Protein AF-A0AAX4FTP7-F1 (afdb_monomer)

Radius of gyration: 18.91 Å; Cα contacts (8 Å, |Δi|>4): 204; chains: 1; bounding box: 57×48×42 Å

Secondary structure (DSSP, 8-state):
-PPP---------SS---HHHHHHHHHHHHHHHTT-HHHHHHHHHTS-HHHHHHHHTSSSSBHHHHHHHHH-SPPPHHHHHHHHHSBGGGGGT-EEEEEETTEEEEEEEETTEEEEEEE-SSSEEEEEESTTHHHHHHHHHHHH-

Structure (mmCIF, N/CA/C/O backbone):
data_AF-A0AAX4FTP7-F1
#
_entry.id   AF-A0AAX4FTP7-F1
#
loop_
_atom_site.group_PDB
_atom_site.id
_atom_site.type_symbol
_atom_site.label_atom_id
_atom_site.label_alt_id
_atom_site.label_comp_id
_atom_site.label_asym_id
_atom_site.label_entity_id
_atom_site.label_seq_id
_atom_site.pdbx_PDB_ins_code
_atom_site.Cartn_x
_atom_site.Cartn_y
_atom_site.Cartn_z
_atom_site.occupancy
_atom_site.B_iso_or_equiv
_atom_site.auth_seq_id
_atom_site.auth_comp_id
_atom_site.auth_asym_id
_atom_site.auth_atom_id
_atom_site.pdbx_PDB_model_num
ATOM 1 N N . MET A 1 1 ? 39.450 -38.230 -21.507 1.00 44.75 1 MET A N 1
ATOM 2 C CA . MET A 1 1 ? 38.719 -37.388 -22.475 1.00 44.75 1 MET A CA 1
ATOM 3 C C . MET A 1 1 ? 37.279 -37.345 -21.989 1.00 44.75 1 MET A C 1
ATOM 5 O O . MET A 1 1 ? 36.549 -38.304 -22.185 1.00 44.75 1 MET A O 1
ATOM 9 N N . HIS A 1 2 ? 36.951 -36.339 -21.179 1.00 44.19 2 HIS A N 1
ATOM 10 C CA . HIS A 1 2 ? 35.615 -36.172 -20.603 1.00 44.19 2 HIS A CA 1
ATOM 11 C C . HIS A 1 2 ? 34.688 -35.577 -21.671 1.00 44.19 2 HIS A C 1
ATOM 13 O O . HIS A 1 2 ? 35.101 -34.612 -22.316 1.00 44.19 2 HIS A O 1
ATOM 19 N N . PRO A 1 3 ? 33.471 -36.104 -21.884 1.00 52.69 3 PRO A N 1
ATOM 20 C CA . PRO A 1 3 ? 32.457 -35.349 -22.603 1.00 52.69 3 PRO A CA 1
ATOM 21 C C . PRO A 1 3 ? 31.995 -34.163 -21.733 1.00 52.69 3 PRO A C 1
ATOM 23 O O . PRO A 1 3 ? 31.969 -34.287 -20.504 1.00 52.69 3 PRO A O 1
ATOM 26 N N . PRO A 1 4 ? 31.651 -33.014 -22.339 1.00 47.69 4 PRO A N 1
ATOM 27 C CA . PRO A 1 4 ? 31.108 -31.882 -21.609 1.00 47.69 4 PRO A CA 1
ATOM 28 C C . PRO A 1 4 ? 29.696 -32.213 -21.118 1.00 47.69 4 PRO A C 1
ATOM 30 O O . PRO A 1 4 ? 28.896 -32.835 -21.820 1.00 47.69 4 PRO A O 1
ATOM 33 N N . VAL A 1 5 ? 29.420 -31.802 -19.884 1.00 50.12 5 VAL A N 1
ATOM 34 C CA . VAL A 1 5 ? 28.110 -31.864 -19.237 1.00 50.12 5 VAL A CA 1
ATOM 35 C C . VAL A 1 5 ? 27.141 -31.012 -20.054 1.00 50.12 5 VAL A C 1
ATOM 37 O O . VAL A 1 5 ? 27.216 -29.788 -20.038 1.00 50.12 5 VAL A O 1
ATOM 40 N N . ALA A 1 6 ? 26.239 -31.662 -20.788 1.00 48.38 6 ALA A N 1
ATOM 41 C CA . ALA A 1 6 ? 25.050 -31.011 -21.310 1.00 48.38 6 ALA A CA 1
ATOM 42 C C . ALA A 1 6 ? 24.129 -30.718 -20.119 1.00 48.38 6 ALA A C 1
ATOM 44 O O . ALA A 1 6 ? 23.447 -31.614 -19.615 1.00 48.38 6 ALA A O 1
ATOM 45 N N . ALA A 1 7 ? 24.159 -29.476 -19.640 1.00 47.41 7 ALA A N 1
ATOM 46 C CA . ALA A 1 7 ? 23.151 -28.966 -18.730 1.00 47.41 7 ALA A CA 1
ATOM 47 C C . ALA A 1 7 ? 21.798 -28.988 -19.458 1.00 47.41 7 ALA A C 1
ATOM 49 O O . ALA A 1 7 ? 21.604 -28.334 -20.480 1.00 47.41 7 ALA A O 1
ATOM 50 N N . ARG A 1 8 ? 20.887 -29.818 -18.953 1.00 49.53 8 ARG A N 1
ATOM 51 C CA . ARG A 1 8 ? 19.451 -29.729 -19.221 1.00 49.53 8 ARG A CA 1
ATOM 52 C C . ARG A 1 8 ? 18.827 -28.719 -18.250 1.00 49.53 8 ARG A C 1
ATOM 54 O O . ARG A 1 8 ? 19.286 -28.653 -17.108 1.00 49.53 8 ARG A O 1
ATOM 61 N N . SER A 1 9 ? 17.668 -28.182 -18.656 1.00 45.00 9 SER A N 1
ATOM 62 C CA . SER A 1 9 ? 16.614 -27.489 -17.863 1.00 45.00 9 SER A CA 1
ATOM 63 C C . SER A 1 9 ? 16.851 -25.976 -17.724 1.00 45.00 9 SER A C 1
ATOM 65 O O . SER A 1 9 ? 17.956 -25.598 -17.363 1.00 45.00 9 SER A O 1
ATOM 67 N N . TYR A 1 10 ? 15.924 -25.056 -18.019 1.00 47.09 10 TYR A N 1
ATOM 68 C CA . TYR A 1 10 ? 14.446 -25.008 -17.930 1.00 47.09 10 TYR A CA 1
ATOM 69 C C . TYR A 1 10 ? 13.881 -24.234 -19.154 1.00 47.09 10 TYR A C 1
ATOM 71 O O . TYR A 1 10 ? 14.551 -23.334 -19.639 1.00 47.09 10 TYR A O 1
ATOM 79 N N . SER A 1 11 ? 12.859 -24.692 -19.889 1.00 47.78 11 SER A N 1
ATOM 80 C CA . SER A 1 11 ? 11.397 -24.669 -19.640 1.00 47.78 11 SER A CA 1
ATOM 81 C C . SER A 1 11 ? 10.735 -23.278 -19.742 1.00 47.78 11 SER A C 1
ATOM 83 O O . SER A 1 11 ? 10.873 -22.473 -18.837 1.00 47.78 11 SER A O 1
ATOM 85 N N . GLU A 1 12 ? 9.944 -23.109 -20.816 1.00 44.25 12 GLU A N 1
ATOM 86 C CA . GLU A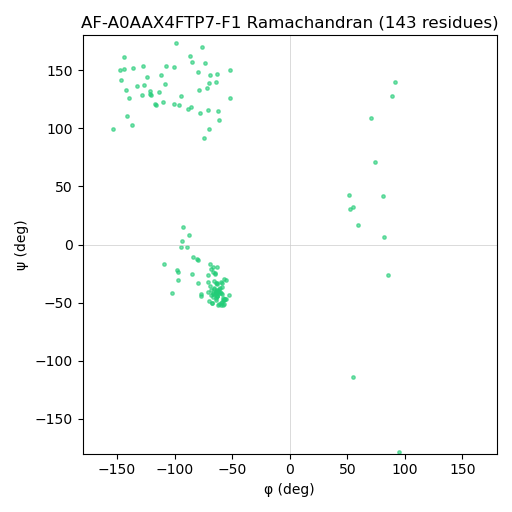 1 12 ? 8.670 -22.356 -20.895 1.00 44.25 12 GLU A CA 1
ATOM 87 C C . GLU A 1 12 ? 8.696 -20.808 -20.898 1.00 44.25 12 GLU A C 1
ATOM 89 O O . GLU A 1 12 ? 8.175 -20.164 -19.997 1.00 44.25 12 GLU A O 1
ATOM 94 N N . GLU A 1 13 ? 9.162 -20.197 -21.996 1.00 44.53 13 GLU A N 1
ATOM 95 C CA . GLU A 1 13 ? 8.841 -18.796 -22.333 1.00 44.53 13 GLU A CA 1
ATOM 96 C C . GLU A 1 13 ? 7.395 -18.673 -22.860 1.00 44.53 13 GLU A C 1
ATOM 98 O O . GLU A 1 13 ? 7.102 -18.816 -24.052 1.00 44.53 13 GLU A O 1
ATOM 103 N N . SER A 1 14 ? 6.459 -18.422 -21.951 1.00 45.50 14 SER A N 1
ATOM 104 C CA . SER A 1 14 ? 5.201 -17.727 -22.238 1.00 45.50 14 SER A CA 1
ATOM 105 C C . SER A 1 14 ? 4.701 -17.056 -20.960 1.00 45.50 14 SER A C 1
ATOM 107 O O . SER A 1 14 ? 4.084 -17.710 -20.125 1.00 45.50 14 SER A O 1
ATOM 109 N N . GLY A 1 15 ? 4.951 -15.747 -20.844 1.00 47.91 15 GLY A N 1
ATOM 110 C CA . GLY A 1 15 ? 4.139 -14.821 -20.043 1.00 47.91 15 GLY A CA 1
ATOM 111 C C . GLY A 1 15 ? 4.398 -14.770 -18.538 1.00 47.91 15 GLY A C 1
ATOM 112 O O . GLY A 1 15 ? 3.441 -14.716 -17.772 1.00 47.91 15 GLY A O 1
ATOM 113 N N . MET A 1 16 ? 5.653 -14.796 -18.092 1.00 53.00 16 MET A N 1
ATOM 114 C CA . MET A 1 16 ? 5.979 -14.465 -16.705 1.00 53.00 16 MET A CA 1
ATOM 115 C C . MET A 1 16 ? 7.282 -13.672 -16.716 1.00 53.00 16 MET A C 1
ATOM 117 O O . MET A 1 16 ? 8.314 -14.223 -17.092 1.00 53.00 16 MET A O 1
ATOM 121 N N . VAL A 1 17 ? 7.209 -12.377 -16.399 1.00 63.12 17 VAL A N 1
ATOM 122 C CA . VAL A 1 17 ? 8.385 -11.496 -16.321 1.00 63.12 17 VAL A CA 1
ATOM 123 C C . VAL A 1 17 ? 9.427 -12.160 -15.418 1.00 63.12 17 VAL A C 1
ATOM 125 O O . VAL A 1 17 ? 9.096 -12.568 -14.300 1.00 63.12 17 VAL A O 1
ATOM 128 N N . ASP A 1 18 ? 10.655 -12.336 -15.912 1.00 79.88 18 ASP A N 1
ATOM 129 C CA . ASP A 1 18 ? 11.700 -13.012 -15.147 1.00 79.88 18 ASP A CA 1
ATOM 130 C C . ASP A 1 18 ? 12.036 -12.193 -13.894 1.00 79.88 18 ASP A C 1
ATOM 132 O O . ASP A 1 18 ? 12.108 -10.964 -13.934 1.00 79.88 18 ASP A O 1
ATOM 136 N N . TYR A 1 19 ? 12.253 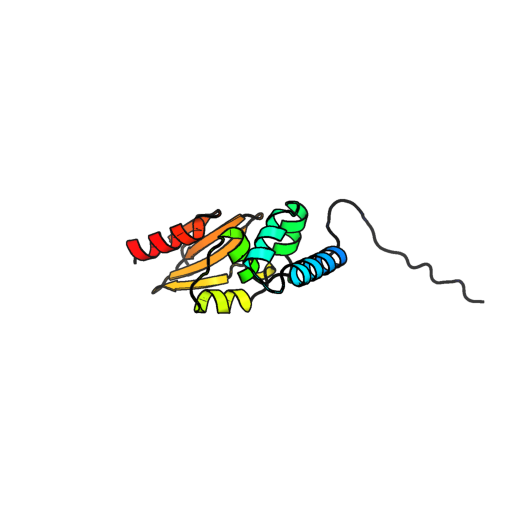-12.863 -12.760 1.00 80.25 19 TYR A N 1
ATOM 137 C CA . TYR A 1 19 ? 12.591 -12.172 -11.512 1.00 80.25 19 TYR A CA 1
ATOM 138 C C . TYR A 1 19 ? 13.881 -11.346 -11.646 1.00 80.25 19 TYR A C 1
ATOM 140 O O . TYR A 1 19 ? 13.994 -10.292 -11.027 1.00 80.25 19 TYR A O 1
ATOM 148 N N . THR A 1 20 ? 14.833 -11.793 -12.471 1.00 84.06 20 THR A N 1
ATOM 149 C CA . THR A 1 20 ? 16.065 -11.045 -12.761 1.00 84.06 20 THR A CA 1
ATOM 150 C C . THR A 1 20 ? 15.742 -9.737 -13.472 1.00 84.06 20 THR A C 1
ATOM 152 O O . THR A 1 20 ? 16.218 -8.689 -13.052 1.00 84.06 20 THR A O 1
ATOM 155 N N . GLU A 1 21 ? 14.872 -9.782 -14.484 1.00 86.81 21 GLU A N 1
ATOM 156 C CA . GLU A 1 21 ? 14.445 -8.589 -15.222 1.00 86.81 21 GLU A CA 1
ATOM 157 C C . GLU A 1 21 ? 13.645 -7.632 -14.330 1.00 86.81 21 GLU A C 1
ATOM 159 O O . GLU A 1 21 ? 13.831 -6.420 -14.411 1.00 86.81 21 GLU A O 1
ATOM 164 N N . LEU A 1 22 ? 12.796 -8.155 -13.435 1.00 88.94 22 LEU A N 1
ATOM 165 C CA . LEU A 1 22 ? 12.086 -7.339 -12.443 1.00 88.94 22 LEU A CA 1
ATOM 166 C C . LEU A 1 22 ? 13.045 -6.659 -11.467 1.00 88.94 22 LEU A C 1
ATOM 168 O O . LEU A 1 22 ? 12.837 -5.495 -11.138 1.00 88.94 22 LEU A O 1
ATOM 172 N N . ALA A 1 23 ? 14.076 -7.367 -11.003 1.00 89.00 23 ALA A N 1
ATOM 173 C CA . ALA A 1 23 ? 15.069 -6.808 -10.094 1.00 89.00 23 ALA A CA 1
ATOM 174 C C . ALA A 1 23 ? 15.895 -5.708 -10.775 1.00 89.00 23 ALA A C 1
ATOM 176 O O . ALA A 1 23 ? 16.041 -4.628 -10.213 1.00 89.00 23 ALA A O 1
ATOM 177 N N . GLU A 1 24 ? 16.357 -5.939 -12.008 1.00 90.75 24 GLU A N 1
ATOM 178 C CA . GLU A 1 24 ? 17.058 -4.919 -12.798 1.00 90.75 24 GLU A CA 1
ATOM 179 C C . GLU A 1 24 ? 16.164 -3.701 -13.079 1.00 90.75 24 GLU A C 1
ATOM 181 O O . GLU A 1 24 ? 16.626 -2.558 -13.024 1.00 90.75 24 GLU A O 1
ATOM 186 N N . LEU A 1 25 ? 14.873 -3.928 -13.343 1.00 90.62 25 LEU A N 1
ATOM 187 C CA . LEU A 1 25 ? 13.898 -2.856 -13.506 1.00 90.62 25 LEU A CA 1
ATOM 188 C C . LEU A 1 25 ? 13.717 -2.067 -12.207 1.00 90.62 25 LEU A C 1
ATOM 190 O O . LEU A 1 25 ? 13.766 -0.843 -12.247 1.00 90.62 25 LEU A O 1
ATOM 194 N N . ALA A 1 26 ? 13.530 -2.742 -11.071 1.00 89.06 26 ALA A N 1
ATOM 195 C CA . ALA A 1 26 ? 13.391 -2.093 -9.771 1.00 89.06 26 ALA A CA 1
ATOM 196 C C . ALA A 1 26 ? 14.624 -1.238 -9.442 1.00 89.06 26 ALA A C 1
ATOM 198 O O . ALA A 1 26 ? 14.470 -0.062 -9.126 1.00 89.06 26 ALA A O 1
ATOM 199 N N . ASP A 1 27 ? 15.833 -1.778 -9.612 1.00 90.44 27 ASP A N 1
ATOM 200 C CA . ASP A 1 27 ? 17.084 -1.035 -9.411 1.00 90.44 27 ASP A CA 1
ATOM 201 C C . ASP A 1 27 ? 17.166 0.200 -10.321 1.00 90.44 27 ASP A C 1
ATOM 203 O O . ASP A 1 27 ? 17.537 1.285 -9.874 1.00 90.44 27 ASP A O 1
ATOM 207 N N . THR A 1 28 ? 16.766 0.063 -11.590 1.00 91.06 28 THR A N 1
ATOM 208 C CA . THR A 1 28 ? 16.738 1.184 -12.543 1.00 91.06 28 THR A CA 1
ATOM 209 C C . THR A 1 28 ? 15.734 2.258 -12.123 1.00 91.06 28 THR A C 1
ATOM 211 O O . THR A 1 28 ? 16.027 3.446 -12.236 1.00 91.06 28 THR A O 1
ATOM 214 N N . LEU A 1 29 ? 14.554 1.856 -11.643 1.00 90.62 29 LEU A N 1
ATOM 215 C CA . LEU A 1 29 ? 13.528 2.776 -11.154 1.00 90.62 29 LEU A CA 1
ATOM 216 C C . LEU A 1 29 ? 14.024 3.547 -9.930 1.00 90.62 29 LEU A C 1
ATOM 218 O O . LEU A 1 29 ? 13.867 4.762 -9.895 1.00 90.62 29 LEU A O 1
ATOM 222 N N . PHE A 1 30 ? 14.669 2.866 -8.978 1.00 88.62 30 PHE A N 1
ATOM 223 C CA . PHE A 1 30 ? 15.240 3.498 -7.788 1.00 88.62 30 PHE A CA 1
ATOM 224 C C . PHE A 1 30 ? 16.379 4.465 -8.117 1.00 88.62 30 PHE A C 1
ATOM 226 O O . PHE A 1 30 ? 16.423 5.570 -7.580 1.00 88.62 30 PHE A O 1
ATOM 233 N N . GLU A 1 31 ? 17.280 4.085 -9.027 1.00 90.94 31 GLU A N 1
ATOM 234 C CA . GLU A 1 31 ? 18.353 4.975 -9.482 1.00 90.94 31 GLU A CA 1
ATOM 235 C C . GLU A 1 31 ? 17.790 6.201 -10.214 1.00 90.94 31 GLU A C 1
ATOM 237 O O . GLU A 1 31 ? 18.262 7.320 -10.017 1.00 90.94 31 GLU A O 1
ATOM 242 N N . ALA A 1 32 ? 16.764 6.009 -11.046 1.00 90.12 32 ALA A N 1
ATOM 243 C CA . ALA A 1 32 ? 16.127 7.096 -11.776 1.00 90.12 32 ALA A CA 1
ATOM 244 C C . ALA A 1 32 ? 15.304 8.018 -10.866 1.00 90.12 32 ALA A C 1
ATOM 246 O O . ALA A 1 32 ? 15.189 9.209 -11.165 1.00 90.12 32 ALA A O 1
ATOM 247 N N . SER A 1 33 ? 14.712 7.481 -9.794 1.00 89.38 33 SER A N 1
ATOM 248 C CA . SER A 1 33 ? 13.877 8.243 -8.865 1.00 89.38 33 SER A CA 1
ATOM 249 C C . SER A 1 33 ? 14.682 8.975 -7.796 1.00 89.38 33 SER A C 1
ATOM 251 O O . SER A 1 33 ? 14.100 9.805 -7.113 1.00 89.38 33 SER A O 1
ATOM 253 N N . ASP A 1 34 ? 15.985 8.706 -7.645 1.00 87.12 34 ASP A N 1
ATOM 254 C CA . ASP A 1 34 ? 16.840 9.291 -6.593 1.00 87.12 34 ASP A CA 1
ATOM 255 C C . ASP A 1 34 ? 16.216 9.132 -5.190 1.00 87.12 34 ASP A C 1
ATOM 257 O O . ASP A 1 34 ? 16.167 10.072 -4.399 1.00 87.12 34 ASP A O 1
ATOM 261 N N . ASP A 1 35 ? 15.666 7.940 -4.912 1.00 78.75 35 ASP A N 1
ATOM 262 C CA . ASP A 1 35 ? 14.907 7.621 -3.688 1.00 78.75 35 ASP A CA 1
ATOM 263 C C . ASP A 1 35 ? 13.650 8.500 -3.442 1.00 78.75 35 ASP A C 1
ATOM 265 O O . ASP A 1 35 ? 13.105 8.515 -2.337 1.00 78.75 35 ASP A O 1
ATOM 269 N N . ASP A 1 36 ? 13.148 9.210 -4.458 1.00 88.75 36 ASP A N 1
ATOM 270 C CA . ASP A 1 36 ? 11.911 9.994 -4.381 1.00 88.75 36 ASP A CA 1
ATOM 271 C C . ASP A 1 36 ? 10.670 9.128 -4.681 1.00 88.75 36 ASP A C 1
ATOM 273 O O . ASP A 1 36 ? 10.517 8.572 -5.775 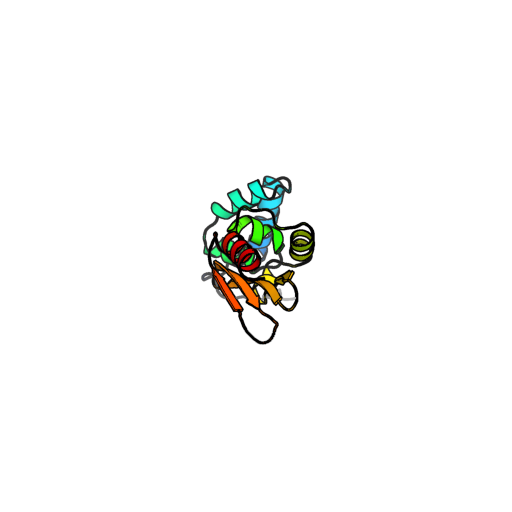1.00 88.75 36 ASP A O 1
ATOM 277 N N . ASP A 1 37 ? 9.768 9.016 -3.700 1.00 88.06 37 ASP A N 1
ATOM 278 C CA . ASP A 1 37 ? 8.540 8.216 -3.804 1.00 88.06 37 ASP A CA 1
ATOM 279 C C . ASP A 1 37 ? 7.572 8.746 -4.877 1.00 88.06 37 ASP A C 1
ATOM 281 O O . ASP A 1 37 ? 6.861 7.960 -5.511 1.00 88.06 37 ASP A O 1
ATOM 285 N N . GLU A 1 38 ? 7.532 10.068 -5.089 1.00 89.88 38 GLU A N 1
ATOM 286 C CA . GLU A 1 38 ? 6.658 10.704 -6.076 1.00 89.88 38 GLU A CA 1
ATOM 287 C C . GLU A 1 38 ? 7.101 10.324 -7.484 1.00 89.88 38 GLU A C 1
ATOM 289 O O . GLU A 1 38 ? 6.299 9.799 -8.266 1.00 89.88 38 GLU A O 1
ATOM 294 N N . LEU A 1 39 ? 8.400 10.482 -7.757 1.00 92.06 39 LEU A N 1
ATOM 295 C CA . LEU A 1 39 ? 9.002 10.111 -9.035 1.00 92.06 39 LEU A CA 1
ATOM 296 C C . LEU A 1 39 ? 8.904 8.608 -9.292 1.00 92.06 39 LEU A C 1
ATOM 298 O O . LEU A 1 39 ? 8.545 8.200 -10.398 1.00 92.06 39 LEU A O 1
ATOM 302 N N . LEU A 1 40 ? 9.186 7.773 -8.285 1.00 92.06 40 LEU A N 1
ATOM 303 C CA . LEU A 1 40 ? 9.053 6.321 -8.412 1.00 92.06 40 LEU A CA 1
ATOM 304 C C . LEU A 1 40 ? 7.629 5.951 -8.822 1.00 92.06 40 LEU A C 1
ATOM 306 O O . LEU A 1 40 ? 7.422 5.188 -9.765 1.00 92.06 40 LEU A O 1
ATOM 310 N N . ALA A 1 41 ? 6.637 6.522 -8.148 1.00 91.88 41 ALA A N 1
ATOM 311 C CA . ALA A 1 41 ? 5.249 6.253 -8.449 1.00 91.88 41 ALA A CA 1
ATOM 312 C C . ALA A 1 41 ? 4.845 6.764 -9.845 1.00 91.88 41 ALA A C 1
ATOM 314 O O . ALA A 1 41 ? 4.065 6.105 -10.532 1.00 91.88 41 ALA A O 1
ATOM 315 N N . GLU A 1 42 ? 5.346 7.916 -10.304 1.00 92.19 42 GLU A N 1
ATOM 316 C CA . GLU A 1 42 ? 5.159 8.360 -11.696 1.00 92.19 42 GLU A CA 1
ATOM 317 C C . GLU A 1 42 ? 5.762 7.372 -12.703 1.00 92.19 42 GLU A C 1
ATOM 319 O O . GLU A 1 42 ? 5.130 7.063 -13.711 1.00 92.19 42 GLU A O 1
ATOM 324 N N . MET A 1 43 ? 6.944 6.821 -12.426 1.00 91.12 43 MET A N 1
ATOM 325 C CA . MET A 1 43 ? 7.559 5.823 -13.302 1.00 91.12 43 MET A CA 1
ATOM 326 C C . MET A 1 43 ? 6.789 4.503 -13.311 1.00 91.12 43 MET A C 1
ATOM 328 O O . MET A 1 43 ? 6.614 3.918 -14.380 1.00 91.12 43 MET A O 1
ATOM 332 N N . LEU A 1 44 ? 6.275 4.060 -12.161 1.00 90.69 44 LEU A N 1
ATOM 333 C CA . LEU A 1 44 ? 5.415 2.878 -12.067 1.00 90.69 44 LEU A CA 1
ATOM 334 C C . LEU A 1 44 ? 4.147 3.010 -12.929 1.00 90.69 44 LEU A C 1
ATOM 336 O O . LEU A 1 44 ? 3.709 2.017 -13.502 1.00 90.69 44 LEU A O 1
ATOM 340 N N . ASP A 1 45 ? 3.602 4.223 -13.083 1.00 90.06 45 ASP A N 1
ATOM 341 C CA . ASP A 1 45 ? 2.433 4.502 -13.938 1.00 90.06 45 ASP A CA 1
ATOM 342 C C . ASP A 1 45 ? 2.725 4.265 -15.432 1.00 90.06 45 ASP A C 1
ATOM 344 O O . ASP A 1 45 ? 1.833 3.947 -16.217 1.00 90.06 45 ASP A O 1
ATOM 348 N N . THR A 1 46 ? 3.997 4.374 -15.832 1.00 90.69 46 THR A N 1
ATOM 349 C CA . THR A 1 46 ? 4.427 4.131 -17.218 1.00 90.69 46 THR A CA 1
ATOM 350 C C . THR A 1 46 ? 4.594 2.652 -17.558 1.00 90.69 46 THR A C 1
ATOM 352 O O . THR A 1 46 ? 4.736 2.314 -18.736 1.00 90.69 46 THR A O 1
ATOM 355 N N . LEU A 1 47 ? 4.594 1.773 -16.551 1.00 89.81 47 LEU A N 1
ATOM 356 C CA . LEU A 1 47 ? 4.768 0.339 -16.739 1.00 89.81 47 LEU A CA 1
ATOM 357 C C . LEU A 1 47 ? 3.470 -0.329 -17.190 1.00 89.81 47 LEU A C 1
ATOM 359 O O . LEU A 1 47 ? 2.366 0.037 -16.787 1.00 89.81 47 LEU A O 1
ATOM 363 N N . ASP A 1 48 ? 3.607 -1.391 -17.979 1.00 89.75 48 ASP A N 1
ATOM 364 C CA . ASP A 1 48 ? 2.482 -2.257 -18.300 1.00 89.75 48 ASP A CA 1
ATOM 365 C C . ASP A 1 48 ? 1.926 -2.935 -17.039 1.00 89.75 48 ASP A C 1
ATOM 367 O O . ASP A 1 48 ? 2.660 -3.318 -16.123 1.00 89.75 48 ASP A O 1
ATOM 371 N N . ALA A 1 49 ? 0.610 -3.160 -17.024 1.00 85.56 49 ALA A N 1
ATOM 372 C CA . ALA A 1 49 ? -0.091 -3.729 -15.875 1.00 85.56 49 ALA A CA 1
ATOM 373 C C . ALA A 1 49 ? 0.462 -5.097 -15.429 1.00 85.56 49 ALA A C 1
ATOM 375 O O . ALA A 1 49 ? 0.374 -5.429 -14.251 1.00 85.56 49 ALA A O 1
ATOM 376 N N . GLU A 1 50 ? 1.019 -5.901 -16.340 1.00 87.38 50 GLU A N 1
ATOM 377 C CA . GLU A 1 50 ? 1.642 -7.188 -16.001 1.00 87.38 50 GLU A CA 1
ATOM 378 C C . GLU A 1 50 ? 2.923 -6.992 -15.176 1.00 87.38 50 GLU A C 1
ATOM 380 O O . GLU A 1 50 ? 3.049 -7.555 -14.089 1.00 87.38 50 GLU A O 1
ATOM 385 N N . THR A 1 51 ? 3.824 -6.127 -15.645 1.00 89.44 51 THR A N 1
ATOM 386 C CA . THR A 1 51 ? 5.083 -5.784 -14.971 1.00 89.44 51 THR A CA 1
ATOM 387 C C . THR A 1 51 ? 4.835 -5.107 -13.631 1.00 89.44 51 THR A C 1
ATOM 389 O O . THR A 1 51 ? 5.438 -5.480 -12.627 1.00 89.44 51 THR A O 1
ATOM 392 N N . LEU A 1 52 ? 3.898 -4.156 -13.591 1.00 90.00 52 LEU A N 1
ATOM 393 C CA . LEU A 1 52 ? 3.493 -3.496 -12.356 1.00 90.00 52 LEU A CA 1
ATOM 394 C C . LEU A 1 52 ? 2.976 -4.515 -11.335 1.00 90.00 52 LEU A C 1
ATOM 396 O O . LEU A 1 52 ? 3.427 -4.523 -10.192 1.00 90.00 52 LEU A O 1
ATOM 400 N N . ASN A 1 53 ? 2.067 -5.407 -11.745 1.00 88.50 53 ASN A N 1
ATOM 401 C CA . ASN A 1 53 ? 1.532 -6.439 -10.856 1.00 88.50 53 ASN A CA 1
ATOM 402 C C . ASN A 1 53 ? 2.622 -7.380 -10.336 1.00 88.50 53 ASN A C 1
ATOM 404 O O . ASN A 1 53 ? 2.576 -7.792 -9.176 1.00 88.50 53 ASN A O 1
ATOM 408 N N . ALA A 1 54 ? 3.602 -7.714 -11.174 1.00 89.06 54 ALA A N 1
ATOM 409 C CA . ALA A 1 54 ? 4.729 -8.535 -10.768 1.00 89.06 54 ALA A CA 1
ATOM 410 C C . ALA A 1 54 ? 5.619 -7.812 -9.740 1.00 89.06 54 ALA A C 1
ATOM 412 O O . ALA A 1 54 ? 5.975 -8.416 -8.730 1.00 89.06 54 ALA A O 1
ATOM 413 N N . LEU A 1 55 ? 5.895 -6.516 -9.930 1.00 90.00 55 LEU A N 1
ATOM 414 C CA . LEU A 1 55 ? 6.650 -5.694 -8.977 1.00 90.00 55 LEU A CA 1
ATOM 415 C C . LEU A 1 55 ? 5.939 -5.571 -7.624 1.00 90.00 55 LEU A C 1
ATOM 417 O O . LEU A 1 55 ? 6.539 -5.885 -6.597 1.00 90.00 55 LEU A O 1
ATOM 421 N N . ILE A 1 56 ? 4.659 -5.185 -7.604 1.00 89.88 56 ILE A N 1
ATOM 422 C CA . ILE A 1 56 ? 3.894 -5.013 -6.352 1.00 89.88 56 ILE A CA 1
ATOM 423 C C . ILE A 1 56 ? 3.609 -6.341 -5.632 1.00 89.88 56 ILE A C 1
ATOM 425 O O . ILE A 1 56 ? 3.259 -6.339 -4.458 1.00 89.88 56 ILE A O 1
ATOM 429 N N . SER A 1 57 ? 3.742 -7.477 -6.325 1.00 87.62 57 SER A N 1
ATOM 430 C CA . SER A 1 57 ? 3.628 -8.813 -5.722 1.00 87.62 57 SER A CA 1
ATOM 431 C C . SER A 1 57 ? 4.984 -9.397 -5.308 1.00 87.62 57 SER A C 1
ATOM 433 O O . SER A 1 57 ? 5.032 -10.508 -4.777 1.00 87.62 57 SER A O 1
ATOM 435 N N . SER A 1 58 ? 6.082 -8.685 -5.570 1.00 88.38 58 SER A N 1
ATOM 436 C CA . SER A 1 58 ? 7.450 -9.110 -5.264 1.00 88.38 58 SER A CA 1
ATOM 437 C C . SER A 1 58 ? 7.978 -8.478 -3.973 1.00 88.38 58 SER A C 1
ATOM 439 O O . SER A 1 58 ? 7.355 -7.597 -3.386 1.00 88.38 58 SER A O 1
ATOM 441 N N . ASP A 1 59 ? 9.162 -8.914 -3.543 1.00 90.88 59 ASP A N 1
ATOM 442 C CA . ASP A 1 59 ? 9.887 -8.326 -2.410 1.00 90.88 59 ASP A CA 1
ATOM 443 C C . ASP A 1 59 ? 10.799 -7.148 -2.813 1.00 90.88 59 ASP A C 1
ATOM 445 O O . ASP A 1 59 ? 11.613 -6.701 -2.010 1.00 90.88 59 ASP A O 1
ATOM 449 N N . LEU A 1 60 ? 10.713 -6.680 -4.067 1.00 90.88 60 LEU A N 1
ATOM 450 C CA . LEU A 1 60 ? 11.584 -5.626 -4.609 1.00 90.88 60 LEU A CA 1
ATOM 451 C C . LEU A 1 60 ? 11.149 -4.223 -4.175 1.00 90.88 60 LEU A C 1
ATOM 453 O O . LEU A 1 60 ? 11.985 -3.346 -3.984 1.00 90.88 60 LEU A O 1
ATOM 457 N N . LEU A 1 61 ? 9.840 -4.025 -4.017 1.00 92.06 61 LEU A N 1
ATOM 458 C CA . LEU A 1 61 ? 9.255 -2.807 -3.471 1.00 92.06 61 LEU A CA 1
ATOM 459 C C . LEU A 1 61 ? 8.888 -3.037 -2.005 1.00 92.06 61 LEU A C 1
ATOM 461 O O . LEU A 1 61 ? 8.556 -4.153 -1.598 1.00 92.06 61 LEU A O 1
ATOM 465 N N . ASN A 1 62 ? 8.886 -1.969 -1.215 1.00 93.31 62 ASN A N 1
ATOM 466 C CA . ASN A 1 62 ? 8.263 -1.993 0.105 1.00 93.31 62 ASN A CA 1
ATOM 467 C C . ASN A 1 62 ? 6.766 -1.653 0.006 1.00 93.31 62 ASN A C 1
ATOM 469 O O . ASN A 1 62 ? 6.286 -1.090 -0.982 1.00 93.31 62 ASN A O 1
ATOM 473 N N . ALA A 1 63 ? 6.003 -1.992 1.043 1.00 95.06 63 ALA A N 1
ATOM 474 C CA . ALA A 1 63 ? 4.564 -1.759 1.047 1.00 95.06 63 ALA A CA 1
ATOM 475 C C . ALA A 1 63 ? 4.201 -0.264 1.023 1.00 95.06 63 ALA A C 1
ATOM 477 O O . ALA A 1 63 ? 3.121 0.098 0.555 1.00 95.06 63 ALA A O 1
ATOM 478 N N . TYR A 1 64 ? 5.097 0.610 1.492 1.00 94.69 64 TYR A N 1
ATOM 479 C CA . TYR A 1 64 ? 4.891 2.058 1.484 1.00 94.69 64 TYR A CA 1
ATOM 480 C C . TYR A 1 64 ? 4.966 2.642 0.069 1.00 94.69 64 TYR A C 1
ATOM 482 O O . TYR A 1 64 ? 4.114 3.444 -0.295 1.00 94.69 64 TYR A O 1
ATOM 490 N N . GLN A 1 65 ? 5.904 2.191 -0.759 1.00 93.38 65 GLN A N 1
ATOM 491 C CA . GLN A 1 65 ? 6.020 2.599 -2.162 1.00 93.38 65 GLN A CA 1
ATOM 492 C C . GLN A 1 65 ? 4.773 2.202 -2.949 1.00 93.38 65 GLN A C 1
ATOM 494 O O . GLN A 1 65 ? 4.239 2.995 -3.720 1.00 93.38 65 GLN A O 1
ATOM 499 N N . VAL A 1 66 ? 4.251 0.997 -2.701 1.00 93.62 66 VAL A N 1
ATOM 500 C CA . VAL A 1 66 ? 2.993 0.538 -3.305 1.00 93.62 66 VAL A CA 1
ATOM 501 C C . VAL A 1 66 ? 1.801 1.352 -2.801 1.00 93.62 66 VAL A C 1
ATOM 503 O O . VAL A 1 66 ? 0.937 1.733 -3.588 1.00 93.62 66 VAL A O 1
ATOM 506 N N . PHE A 1 67 ? 1.759 1.660 -1.503 1.00 94.56 67 PHE A N 1
ATOM 507 C CA . PHE A 1 67 ? 0.745 2.542 -0.930 1.00 94.56 67 PHE A CA 1
ATOM 508 C C . PHE A 1 67 ? 0.767 3.919 -1.609 1.00 94.56 67 PHE A C 1
ATOM 510 O O . PHE A 1 67 ? -0.260 4.381 -2.108 1.00 94.56 67 PHE A O 1
ATOM 517 N N . TYR A 1 68 ? 1.939 4.552 -1.682 1.00 93.62 68 TYR A N 1
ATOM 518 C CA . TYR A 1 68 ? 2.101 5.867 -2.289 1.00 93.62 68 TYR A CA 1
ATOM 519 C C . TYR A 1 68 ? 1.739 5.837 -3.777 1.00 93.62 68 TYR A C 1
ATOM 521 O O . TYR A 1 68 ? 1.046 6.729 -4.256 1.00 93.62 68 TYR A O 1
ATOM 529 N N . TYR A 1 69 ? 2.118 4.781 -4.500 1.00 93.12 69 TYR A N 1
ATOM 530 C CA . TYR A 1 69 ? 1.737 4.594 -5.898 1.00 93.12 69 TYR A CA 1
ATOM 531 C C . TYR A 1 69 ? 0.218 4.641 -6.112 1.00 93.12 69 TYR A C 1
ATOM 533 O O . TYR A 1 69 ? -0.259 5.351 -7.001 1.00 93.12 69 TYR A O 1
ATOM 541 N N . PHE A 1 70 ? -0.538 3.924 -5.279 1.00 92.50 70 PHE A N 1
ATOM 542 C CA . PHE A 1 70 ? -1.987 3.817 -5.419 1.00 92.50 70 PHE A CA 1
ATOM 543 C C . PHE A 1 70 ? -2.756 5.045 -4.938 1.00 92.50 70 PHE A C 1
ATOM 545 O O . PHE A 1 70 ? -3.729 5.438 -5.583 1.00 92.50 70 PHE A O 1
ATOM 552 N N . PHE A 1 71 ? -2.361 5.614 -3.800 1.00 92.19 71 PHE A N 1
ATOM 553 C CA . PHE A 1 71 ? -3.114 6.689 -3.154 1.00 92.19 71 PHE A CA 1
ATOM 554 C C . PHE A 1 71 ? -2.572 8.076 -3.493 1.00 92.19 71 PHE A C 1
ATOM 556 O O . PHE A 1 71 ? -3.318 9.044 -3.430 1.00 92.19 71 PHE A O 1
ATOM 563 N N . ARG A 1 72 ? -1.292 8.191 -3.879 1.00 90.62 72 ARG A N 1
ATOM 564 C CA . ARG A 1 72 ? -0.572 9.473 -4.034 1.00 90.62 72 ARG A CA 1
ATOM 565 C C . ARG A 1 72 ? -0.673 10.351 -2.786 1.00 90.62 72 ARG A C 1
ATOM 567 O O . ARG A 1 72 ? -0.650 11.576 -2.853 1.00 90.62 72 ARG A O 1
ATOM 574 N N . GLU A 1 73 ? -0.776 9.695 -1.636 1.00 88.56 73 GLU A N 1
ATOM 575 C CA . GLU A 1 73 ? -0.944 10.310 -0.332 1.00 88.56 73 GLU A CA 1
ATOM 576 C C . GLU A 1 73 ? 0.113 9.795 0.637 1.00 88.56 73 GLU A C 1
ATOM 578 O O . GLU A 1 73 ? 0.632 8.682 0.529 1.00 88.56 73 GLU A O 1
ATOM 583 N N . THR A 1 74 ? 0.417 10.631 1.622 1.00 87.88 74 THR A N 1
ATOM 584 C CA . THR A 1 74 ? 1.305 10.277 2.720 1.00 87.88 74 THR A CA 1
ATOM 585 C C . THR A 1 74 ? 0.470 9.816 3.911 1.00 87.88 74 THR A C 1
ATOM 587 O O . THR A 1 74 ? -0.317 10.616 4.420 1.00 87.88 74 THR A O 1
ATOM 590 N N . PRO A 1 75 ? 0.642 8.574 4.390 1.00 89.62 75 PRO A N 1
ATOM 591 C CA . PRO A 1 75 ? -0.045 8.124 5.584 1.00 89.62 75 PRO A CA 1
ATOM 592 C C . PRO A 1 75 ? 0.606 8.705 6.851 1.00 89.62 75 PRO A C 1
ATOM 594 O O . PRO A 1 75 ? 1.696 9.278 6.802 1.00 89.62 75 PRO A O 1
ATOM 597 N N . ASP A 1 76 ? -0.053 8.527 7.999 1.00 90.25 76 ASP A N 1
ATOM 598 C CA . ASP A 1 76 ? 0.491 8.885 9.318 1.00 90.25 76 ASP A CA 1
ATOM 599 C C . ASP A 1 76 ? 1.895 8.270 9.538 1.00 90.25 76 ASP A C 1
ATOM 601 O O . ASP A 1 76 ? 2.172 7.173 9.049 1.00 90.25 76 ASP A O 1
ATOM 605 N N . ASP A 1 77 ? 2.767 8.911 10.328 1.00 91.38 77 ASP A N 1
ATOM 606 C CA . ASP A 1 77 ? 4.159 8.452 10.519 1.00 91.38 77 ASP A CA 1
ATOM 607 C C . ASP A 1 77 ? 4.255 6.979 10.951 1.00 91.38 77 ASP A C 1
ATOM 609 O O . ASP A 1 77 ? 5.019 6.212 10.371 1.00 91.38 77 ASP A O 1
ATOM 613 N N . LEU A 1 78 ? 3.407 6.547 11.891 1.00 90.75 78 LEU A N 1
ATOM 614 C CA . LEU A 1 78 ? 3.363 5.156 12.353 1.00 90.75 78 LEU A CA 1
ATOM 615 C C . LEU A 1 78 ? 2.966 4.177 11.234 1.00 90.75 78 LEU A C 1
ATOM 617 O O . LEU A 1 78 ? 3.499 3.070 11.147 1.00 90.75 78 LEU A O 1
ATOM 621 N N . ALA A 1 79 ? 2.019 4.575 10.384 1.00 91.88 79 ALA A N 1
ATOM 622 C CA . ALA A 1 79 ? 1.588 3.778 9.244 1.00 91.88 79 ALA A CA 1
ATOM 623 C C . ALA A 1 79 ? 2.705 3.689 8.198 1.00 91.88 79 ALA A C 1
ATOM 625 O O . ALA A 1 79 ? 2.996 2.599 7.707 1.00 91.88 79 ALA A O 1
ATOM 626 N N . ARG A 1 80 ? 3.375 4.814 7.911 1.00 93.44 80 ARG A N 1
ATOM 627 C CA . ARG A 1 80 ? 4.546 4.864 7.031 1.00 93.44 80 ARG A CA 1
ATOM 628 C C . ARG A 1 80 ? 5.650 3.939 7.535 1.00 93.44 80 ARG A C 1
ATOM 630 O O . ARG A 1 80 ? 6.124 3.113 6.764 1.00 93.44 80 ARG A O 1
ATOM 637 N N . GLU A 1 81 ? 6.031 4.037 8.809 1.00 93.88 81 GLU A N 1
ATOM 638 C CA . GLU A 1 81 ? 7.072 3.190 9.404 1.00 93.88 81 GLU A CA 1
ATOM 639 C C . GLU A 1 81 ? 6.739 1.703 9.239 1.00 93.88 81 GLU A C 1
ATOM 641 O O . GLU A 1 81 ? 7.576 0.925 8.789 1.00 93.88 81 GLU A O 1
ATOM 646 N N . ARG A 1 82 ? 5.497 1.301 9.535 1.00 93.81 82 ARG A N 1
ATOM 647 C CA . ARG A 1 82 ? 5.046 -0.087 9.344 1.00 93.81 82 ARG A CA 1
ATOM 648 C C . ARG A 1 82 ? 5.164 -0.519 7.890 1.00 93.81 82 ARG A C 1
ATOM 650 O O . ARG A 1 82 ? 5.753 -1.554 7.608 1.00 93.81 82 ARG A O 1
ATOM 657 N N . LEU A 1 83 ? 4.646 0.279 6.968 1.00 94.31 83 LEU A N 1
ATOM 658 C CA . LEU A 1 83 ? 4.675 -0.035 5.544 1.00 94.31 83 LEU A CA 1
ATOM 659 C C . LEU A 1 83 ? 6.108 -0.107 4.984 1.00 94.31 83 LEU A C 1
ATOM 661 O O . LEU A 1 83 ? 6.381 -0.936 4.124 1.00 94.31 83 LEU A O 1
ATOM 665 N N . GLN A 1 84 ? 7.038 0.706 5.488 1.00 93.38 84 GLN A N 1
ATOM 666 C CA . GLN A 1 84 ? 8.454 0.647 5.106 1.00 93.38 84 GLN A CA 1
ATOM 667 C C . GLN A 1 84 ? 9.175 -0.599 5.646 1.00 93.38 84 GLN A C 1
ATOM 669 O O . GLN A 1 84 ? 10.154 -1.043 5.051 1.00 93.38 84 GLN A O 1
ATOM 674 N N . LEU A 1 85 ? 8.703 -1.177 6.756 1.00 94.06 85 LEU A N 1
ATOM 675 C CA . LEU A 1 85 ? 9.256 -2.406 7.340 1.00 94.06 85 LEU A CA 1
ATOM 676 C C . LEU A 1 85 ? 8.792 -3.685 6.628 1.00 94.06 85 LEU A C 1
ATOM 678 O O . LEU A 1 85 ? 9.363 -4.750 6.868 1.00 94.06 85 LEU A O 1
ATOM 682 N N . HIS A 1 86 ? 7.766 -3.587 5.786 1.00 95.12 86 HIS A N 1
ATOM 683 C CA . HIS A 1 86 ? 7.156 -4.712 5.091 1.00 95.12 86 HIS A CA 1
ATOM 684 C C . HIS A 1 86 ? 7.421 -4.664 3.588 1.00 95.12 86 HIS A C 1
ATOM 686 O O . HIS A 1 86 ? 7.455 -3.600 2.968 1.00 95.12 86 HIS A O 1
ATOM 692 N N . ALA A 1 87 ? 7.572 -5.844 2.994 1.00 94.19 87 ALA A N 1
ATOM 693 C CA . ALA A 1 87 ? 7.683 -5.982 1.550 1.00 94.19 87 ALA A CA 1
ATOM 694 C C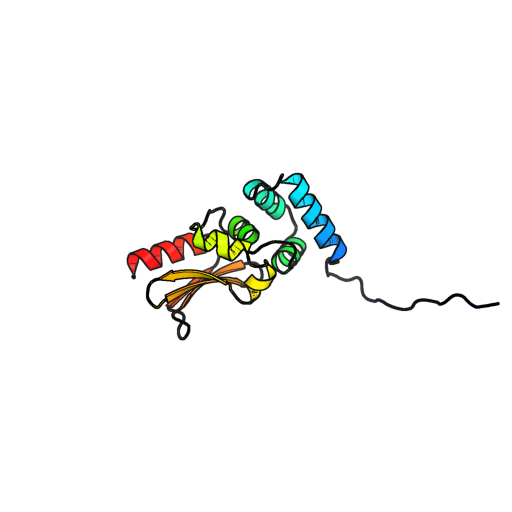 . ALA A 1 87 ? 6.322 -5.756 0.879 1.00 94.19 87 ALA A C 1
ATOM 696 O O . ALA A 1 87 ? 5.269 -5.975 1.479 1.00 94.19 87 ALA A O 1
ATOM 697 N N . ALA A 1 88 ? 6.326 -5.367 -0.393 1.00 92.62 88 ALA A N 1
ATOM 698 C CA . ALA A 1 88 ? 5.108 -5.260 -1.187 1.00 92.62 88 ALA A CA 1
ATOM 699 C C . ALA A 1 88 ? 4.360 -6.604 -1.270 1.00 92.62 88 ALA A C 1
ATOM 701 O O . ALA A 1 88 ? 3.138 -6.638 -1.147 1.00 92.62 88 ALA A O 1
ATOM 702 N N . SER A 1 89 ? 5.086 -7.722 -1.342 1.00 91.69 89 SER A N 1
ATOM 703 C CA . SER A 1 89 ? 4.522 -9.078 -1.290 1.00 91.69 89 SER A CA 1
ATOM 704 C C . SER A 1 89 ? 3.664 -9.356 -0.039 1.00 91.69 89 SER A C 1
ATOM 706 O O . SER A 1 89 ? 2.690 -10.113 -0.116 1.00 91.69 89 SER A O 1
ATOM 708 N N . ASP A 1 90 ? 3.955 -8.718 1.104 1.00 94.44 90 ASP A N 1
ATOM 709 C CA . ASP A 1 90 ? 3.171 -8.869 2.337 1.00 94.44 90 ASP A CA 1
ATOM 710 C C . ASP A 1 90 ? 1.765 -8.258 2.199 1.00 94.44 90 ASP A C 1
ATOM 712 O O . ASP A 1 90 ? 0.833 -8.692 2.885 1.00 94.44 90 ASP A O 1
ATOM 716 N N . LEU A 1 91 ? 1.552 -7.332 1.254 1.00 93.38 91 LEU A N 1
ATOM 717 C CA . LEU A 1 91 ? 0.231 -6.765 0.955 1.00 93.38 91 LEU A CA 1
ATOM 718 C C . LEU A 1 91 ? -0.763 -7.809 0.448 1.00 93.38 91 LEU A C 1
ATOM 720 O O . LEU A 1 91 ? -1.966 -7.590 0.560 1.00 93.38 91 LEU A O 1
ATOM 724 N N . ALA A 1 92 ? -0.304 -8.964 -0.041 1.00 90.06 92 ALA A N 1
ATOM 725 C CA . ALA A 1 92 ? -1.189 -10.079 -0.372 1.00 90.06 92 ALA A CA 1
ATOM 726 C C . ALA A 1 92 ? -1.856 -10.696 0.875 1.00 90.06 92 ALA A C 1
ATOM 728 O O . ALA A 1 92 ? -2.906 -11.332 0.770 1.00 90.06 92 ALA A O 1
ATOM 729 N N . ARG A 1 93 ? -1.245 -10.537 2.058 1.00 89.81 93 ARG A N 1
ATOM 730 C CA . ARG A 1 93 ? -1.787 -10.982 3.356 1.00 89.81 93 ARG A CA 1
ATOM 731 C C . ARG A 1 93 ? -2.477 -9.854 4.118 1.00 89.81 93 ARG A C 1
ATOM 733 O O . ARG A 1 93 ? -3.324 -10.132 4.963 1.00 89.81 93 ARG A O 1
ATOM 740 N N . GLY A 1 94 ? -2.130 -8.615 3.787 1.00 93.00 94 GLY A N 1
ATOM 741 C CA . GLY A 1 94 ? -2.617 -7.409 4.430 1.00 93.00 94 GLY A CA 1
ATOM 742 C C . GLY A 1 94 ? -1.732 -6.963 5.588 1.00 93.00 94 GLY A C 1
ATOM 743 O O . GLY A 1 94 ? -1.242 -7.771 6.375 1.00 93.00 94 GLY A O 1
ATOM 744 N N . ILE A 1 95 ? -1.533 -5.653 5.680 1.00 94.25 95 ILE A N 1
ATOM 745 C CA . ILE A 1 95 ? -0.689 -4.984 6.666 1.00 94.25 95 ILE A CA 1
ATOM 746 C C . ILE A 1 95 ? -1.559 -4.016 7.453 1.00 94.25 95 ILE A C 1
ATOM 748 O O . ILE A 1 95 ? -2.263 -3.188 6.876 1.00 94.25 95 ILE A O 1
ATOM 752 N N . ILE A 1 96 ? -1.504 -4.097 8.779 1.00 94.06 96 ILE A N 1
ATOM 753 C CA . ILE A 1 96 ? -2.204 -3.151 9.648 1.00 94.06 96 ILE A CA 1
ATOM 754 C C . ILE A 1 96 ? -1.492 -1.804 9.558 1.00 94.06 96 ILE A C 1
ATOM 756 O O . ILE A 1 96 ? -0.337 -1.668 9.964 1.00 94.06 96 ILE A O 1
ATOM 760 N N . ILE A 1 97 ? -2.187 -0.800 9.035 1.00 93.69 97 ILE A N 1
ATOM 761 C CA . ILE A 1 97 ? -1.651 0.555 8.893 1.00 93.69 97 ILE A CA 1
ATOM 762 C C . ILE A 1 97 ? -2.079 1.455 10.051 1.00 93.69 97 ILE A C 1
ATOM 764 O O . ILE A 1 97 ? -1.320 2.329 10.457 1.00 93.69 97 ILE A O 1
ATOM 768 N N . LYS A 1 98 ? -3.255 1.219 10.642 1.00 90.88 98 LYS A N 1
ATOM 769 C CA . LYS A 1 98 ? -3.800 2.054 11.719 1.00 90.88 98 LYS A CA 1
ATOM 770 C C . LYS A 1 98 ? -4.610 1.217 12.696 1.00 90.88 98 LYS A C 1
ATOM 772 O O . LYS A 1 98 ? -5.345 0.333 12.283 1.00 90.88 98 LYS A O 1
ATOM 777 N N . GLU A 1 99 ? -4.497 1.531 13.976 1.00 90.69 99 GLU A N 1
ATOM 778 C CA . GLU A 1 99 ? -5.298 0.932 15.046 1.00 90.69 99 GLU A CA 1
ATOM 779 C C . GLU A 1 99 ? -6.190 2.030 15.631 1.00 90.69 99 GLU A C 1
ATOM 781 O O . GLU A 1 99 ? -5.717 3.137 15.906 1.00 90.69 99 GLU A O 1
ATOM 786 N N . VAL A 1 100 ? -7.482 1.748 15.781 1.00 88.19 100 VAL A N 1
ATOM 787 C CA . VAL A 1 100 ? -8.497 2.679 16.279 1.00 88.19 100 VAL A CA 1
ATOM 788 C C . VAL A 1 100 ? -9.417 1.950 17.253 1.00 88.19 100 VAL A C 1
ATOM 790 O O . VAL A 1 100 ? -10.320 1.220 16.848 1.00 88.19 100 VAL A O 1
ATOM 793 N N . ASP A 1 101 ? -9.210 2.190 18.548 1.00 87.94 101 ASP A N 1
ATOM 794 C CA . ASP A 1 101 ? -9.939 1.530 19.638 1.00 87.94 101 ASP A CA 1
ATOM 795 C C . ASP A 1 101 ? -9.839 -0.010 19.546 1.00 87.94 101 ASP A C 1
ATOM 797 O O . ASP A 1 101 ? -8.742 -0.545 19.700 1.00 87.94 101 ASP A O 1
ATOM 801 N N . ILE A 1 102 ? -10.944 -0.720 19.289 1.00 88.94 102 ILE A N 1
ATOM 802 C CA . ILE A 1 102 ? -10.972 -2.176 19.043 1.00 88.94 102 ILE A CA 1
ATOM 803 C C . ILE A 1 102 ? -10.804 -2.571 17.566 1.00 88.94 102 ILE A C 1
ATOM 805 O O . ILE A 1 102 ? -10.827 -3.759 17.256 1.00 88.94 102 ILE A O 1
ATOM 809 N N . TYR A 1 103 ? -10.697 -1.599 16.658 1.00 92.19 103 TYR A N 1
ATOM 810 C CA . TYR A 1 103 ? -10.629 -1.827 15.216 1.00 92.19 103 TYR A CA 1
ATOM 811 C C . TYR A 1 103 ? -9.230 -1.578 14.655 1.00 92.19 103 TYR A C 1
ATOM 813 O O . TYR A 1 103 ? -8.463 -0.750 15.138 1.00 92.19 103 TYR A O 1
ATOM 821 N N . GLU A 1 104 ? -8.930 -2.248 13.554 1.00 93.69 104 GLU A N 1
ATOM 822 C CA . GLU A 1 104 ? -7.674 -2.183 12.827 1.00 93.69 104 GLU A CA 1
ATOM 823 C C . GLU A 1 104 ? -7.972 -1.911 11.350 1.00 93.69 104 GLU A C 1
ATOM 825 O O . GLU A 1 104 ? -8.796 -2.584 10.723 1.00 93.69 104 GLU A O 1
ATOM 830 N N . ALA A 1 105 ? -7.315 -0.897 10.790 1.00 94.06 105 ALA A N 1
ATOM 831 C CA . ALA A 1 105 ? -7.315 -0.620 9.365 1.00 94.06 105 ALA A CA 1
ATOM 832 C C . ALA A 1 105 ? -6.175 -1.402 8.707 1.00 94.06 105 ALA A C 1
ATOM 834 O O . ALA A 1 105 ? -4.996 -1.163 8.980 1.00 94.06 105 ALA A O 1
ATOM 835 N N . VAL A 1 106 ? -6.538 -2.321 7.822 1.00 95.31 106 VAL A N 1
ATOM 836 C CA . VAL A 1 106 ? -5.638 -3.226 7.113 1.00 95.31 106 VAL A CA 1
ATOM 837 C C . VAL A 1 106 ? -5.580 -2.827 5.646 1.00 95.31 106 VAL A C 1
ATOM 839 O O . VAL A 1 106 ? -6.609 -2.791 4.970 1.00 95.31 106 VAL A O 1
ATOM 842 N N . PHE A 1 107 ? -4.375 -2.548 5.159 1.00 95.69 107 PHE A N 1
ATOM 843 C CA . PHE A 1 107 ? -4.077 -2.310 3.753 1.00 95.69 107 PHE A CA 1
ATOM 844 C C . PHE A 1 107 ? -3.622 -3.597 3.080 1.00 95.69 107 PHE A C 1
ATOM 846 O O . PHE A 1 107 ? -2.708 -4.262 3.558 1.00 95.69 107 PHE A O 1
ATOM 853 N N . LEU A 1 108 ? -4.248 -3.939 1.963 1.00 94.81 108 LEU A N 1
ATOM 854 C CA . LEU A 1 108 ? -3.913 -5.100 1.157 1.00 94.81 108 LEU A CA 1
ATOM 855 C C . LEU A 1 108 ? -4.099 -4.779 -0.327 1.00 94.81 108 LEU A C 1
ATOM 857 O O . LEU A 1 108 ? -4.803 -3.838 -0.690 1.00 94.81 108 LEU A O 1
ATOM 861 N N . VAL A 1 109 ? -3.487 -5.584 -1.188 1.00 92.88 109 VAL A N 1
ATOM 862 C CA . VAL A 1 109 ? -3.659 -5.481 -2.640 1.00 92.88 109 VAL A CA 1
ATOM 863 C C . VAL A 1 109 ? -4.305 -6.763 -3.139 1.00 92.88 109 VAL A C 1
ATOM 865 O O . VAL A 1 109 ? -3.762 -7.855 -2.983 1.00 92.88 109 VAL A O 1
ATOM 868 N N . GLU A 1 110 ? -5.477 -6.637 -3.757 1.00 90.19 110 GLU A N 1
ATOM 869 C CA . GLU A 1 110 ? -6.203 -7.762 -4.339 1.00 90.19 110 GLU A CA 1
ATOM 870 C C . GLU A 1 110 ? -6.333 -7.564 -5.846 1.00 90.19 110 GLU A C 1
ATOM 872 O O . GLU A 1 110 ? -6.923 -6.592 -6.302 1.00 90.19 110 GLU A O 1
ATOM 877 N N . LYS A 1 111 ? -5.813 -8.514 -6.635 1.00 84.50 111 LYS A N 1
ATOM 878 C CA . LYS A 1 111 ? -5.883 -8.489 -8.112 1.00 84.50 111 LYS A CA 1
ATOM 879 C C . LYS A 1 111 ? -5.318 -7.204 -8.745 1.00 84.50 111 LYS A C 1
ATOM 881 O O . LYS A 1 111 ? -5.798 -6.781 -9.793 1.00 84.50 111 LYS A O 1
ATOM 886 N N . GLY A 1 112 ? -4.308 -6.606 -8.113 1.00 84.06 112 GLY A N 1
ATOM 887 C CA . GLY A 1 112 ? -3.695 -5.359 -8.574 1.00 84.06 112 GLY A CA 1
ATOM 888 C C . GLY A 1 112 ? -4.452 -4.094 -8.178 1.00 84.06 112 GLY A C 1
ATOM 889 O O . GLY A 1 112 ? -4.078 -3.010 -8.615 1.00 84.06 112 GLY A O 1
ATOM 890 N N . GLU A 1 113 ? -5.498 -4.210 -7.358 1.00 90.38 113 GLU A N 1
ATOM 891 C CA . GLU A 1 113 ? -6.242 -3.069 -6.833 1.00 90.38 113 GLU A CA 1
ATOM 892 C C . GLU A 1 113 ? -5.954 -2.874 -5.335 1.00 90.38 113 GLU A C 1
ATOM 894 O O . GLU A 1 113 ? -5.927 -3.853 -4.579 1.00 90.38 113 GLU A O 1
ATOM 899 N N 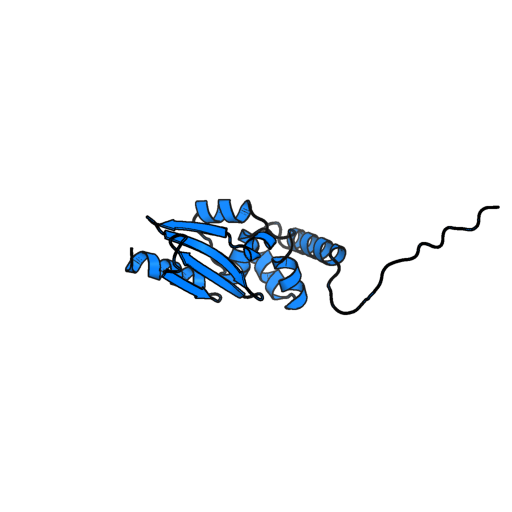. PRO A 1 114 ? -5.774 -1.623 -4.877 1.00 93.94 114 PRO A N 1
ATOM 900 C CA . PRO A 1 114 ? -5.592 -1.318 -3.468 1.00 93.94 114 PRO A CA 1
ATOM 901 C C . PRO A 1 114 ? -6.920 -1.499 -2.731 1.00 93.94 114 PRO A C 1
ATOM 903 O O . PRO A 1 114 ? -7.974 -1.037 -3.180 1.00 93.94 114 PRO A O 1
ATOM 906 N N . VAL A 1 115 ? -6.875 -2.160 -1.580 1.00 95.44 115 VAL A N 1
ATOM 907 C CA . VAL A 1 115 ? -8.036 -2.418 -0.731 1.00 95.44 115 VAL A CA 1
ATOM 908 C C . VAL A 1 115 ? -7.689 -2.060 0.708 1.00 95.44 115 VAL A C 1
ATOM 910 O O . VAL A 1 115 ? -6.626 -2.401 1.220 1.00 95.44 115 VAL A O 1
ATOM 913 N N . LEU A 1 116 ? -8.616 -1.379 1.373 1.00 95.25 116 LEU A N 1
ATOM 914 C CA . LEU A 1 116 ? -8.544 -1.050 2.787 1.00 95.25 116 LEU A CA 1
ATOM 915 C C . LEU A 1 116 ? -9.739 -1.634 3.522 1.00 95.25 116 LEU A C 1
ATOM 917 O O . LEU A 1 116 ? -10.890 -1.461 3.115 1.00 95.25 116 LEU A O 1
ATOM 921 N N . ILE A 1 117 ? -9.454 -2.341 4.607 1.00 95.25 117 ILE A N 1
ATOM 922 C CA . ILE A 1 117 ? -10.444 -3.032 5.425 1.00 95.25 117 ILE A CA 1
ATOM 923 C C . ILE A 1 117 ? -10.352 -2.495 6.845 1.00 95.25 117 ILE A C 1
ATOM 925 O O . ILE A 1 117 ? -9.266 -2.437 7.400 1.00 95.25 117 ILE A O 1
ATOM 929 N N . LEU A 1 118 ? -11.488 -2.144 7.440 1.00 94.44 118 LEU A N 1
ATOM 930 C CA . LEU A 1 118 ? -11.604 -1.884 8.872 1.00 94.44 118 LEU A CA 1
ATOM 931 C C . LEU A 1 118 ? -12.209 -3.120 9.534 1.00 94.44 118 LEU A C 1
ATOM 933 O O . LEU A 1 118 ? -13.313 -3.535 9.166 1.00 94.44 118 LEU A O 1
ATOM 937 N N . THR A 1 119 ? -11.507 -3.723 10.485 1.00 93.75 119 THR A N 1
ATOM 938 C CA . THR A 1 119 ? -11.933 -4.967 11.139 1.00 93.75 119 THR A CA 1
ATOM 939 C C . THR A 1 119 ? -11.549 -4.989 12.611 1.00 93.75 119 THR A C 1
ATOM 941 O O . THR A 1 1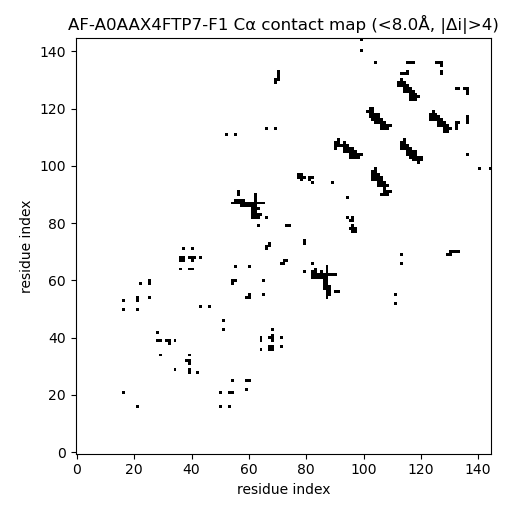19 ? -10.565 -4.376 12.981 1.00 93.75 1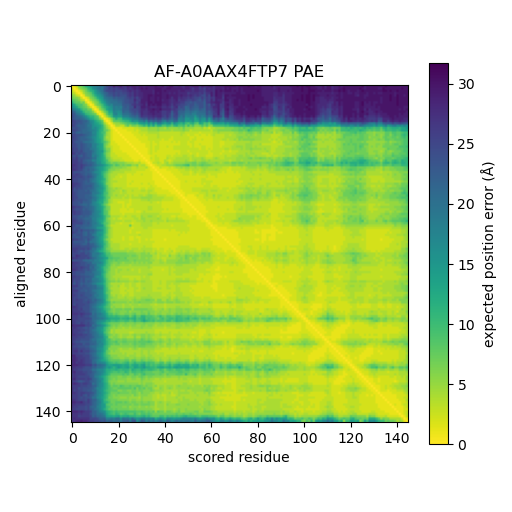19 THR A O 1
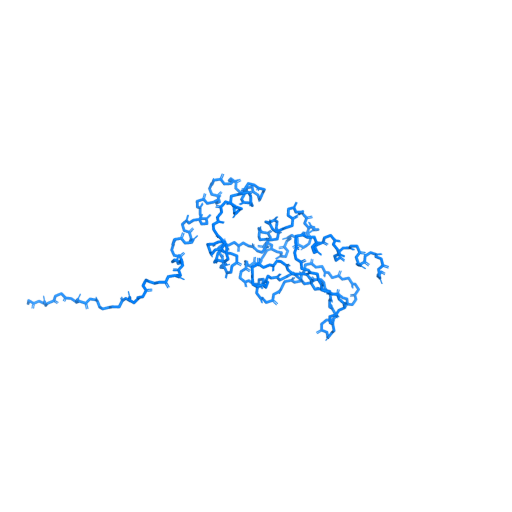ATOM 944 N N . ASP A 1 120 ? -12.308 -5.689 13.449 1.00 91.56 120 ASP A N 1
ATOM 945 C CA . ASP A 1 120 ? -11.939 -6.001 14.840 1.00 91.56 120 ASP A CA 1
ATOM 946 C C . ASP A 1 120 ? -11.219 -7.361 14.972 1.00 91.56 120 ASP A C 1
ATOM 948 O O . ASP A 1 120 ? -11.148 -7.934 16.055 1.00 91.56 120 ASP A O 1
ATOM 952 N N . GLY A 1 121 ? -10.743 -7.929 13.858 1.00 86.25 121 GLY A N 1
ATOM 953 C CA . GLY A 1 121 ? -10.150 -9.269 13.786 1.00 86.25 121 GLY A CA 1
ATOM 954 C C . GLY A 1 121 ? -11.172 -10.399 13.599 1.00 86.25 121 GLY A C 1
ATOM 955 O O . GLY A 1 121 ? -10.845 -11.417 12.988 1.00 86.25 121 GLY A O 1
ATOM 956 N N . ASP A 1 122 ? -12.416 -10.206 14.044 1.00 87.44 122 ASP A N 1
ATOM 957 C CA . AS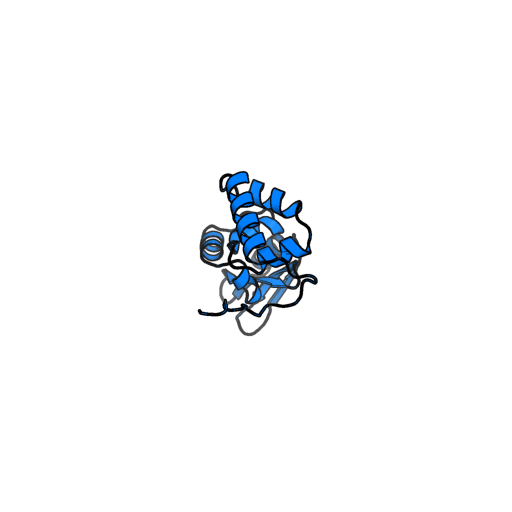P A 1 122 ? -13.514 -11.167 13.878 1.00 87.44 122 ASP A CA 1
ATOM 958 C C . ASP A 1 122 ? -14.484 -10.770 12.751 1.00 87.44 122 ASP A C 1
ATOM 960 O O . ASP A 1 122 ? -14.923 -11.617 11.967 1.00 87.44 122 ASP A O 1
ATOM 964 N N . THR A 1 123 ? -14.826 -9.482 12.645 1.00 88.81 123 THR A N 1
ATOM 965 C CA . THR A 1 123 ? -15.790 -8.962 11.670 1.00 88.81 123 THR A CA 1
ATOM 966 C C . THR A 1 123 ? -15.191 -7.821 10.856 1.00 88.81 123 THR A C 1
ATOM 968 O O . THR A 1 123 ? -14.536 -6.910 11.357 1.00 88.81 123 THR A O 1
ATOM 971 N N . THR A 1 124 ? -15.439 -7.831 9.549 1.00 92.88 124 THR A N 1
ATOM 972 C CA . THR A 1 124 ? -15.170 -6.665 8.703 1.00 92.88 124 THR A CA 1
ATOM 973 C C . THR A 1 124 ? -16.274 -5.630 8.888 1.00 92.88 124 THR A C 1
ATOM 975 O O . THR A 1 124 ? -17.415 -5.860 8.487 1.00 92.88 124 THR A O 1
ATOM 978 N N . LEU A 1 125 ? -15.926 -4.483 9.467 1.00 91.50 125 LEU A N 1
ATOM 979 C CA . LEU A 1 125 ? -16.833 -3.354 9.650 1.00 91.50 125 LEU A CA 1
ATOM 980 C C . LEU A 1 125 ? -17.028 -2.581 8.341 1.00 91.50 125 LEU A C 1
ATOM 982 O O . LEU A 1 125 ? -18.154 -2.244 7.979 1.00 91.50 125 LEU A O 1
ATOM 986 N N . ALA A 1 126 ? -15.937 -2.326 7.618 1.00 92.44 126 ALA A N 1
ATOM 987 C CA . ALA A 1 126 ? -15.961 -1.616 6.345 1.00 92.44 126 ALA A CA 1
ATOM 988 C C . ALA A 1 126 ? -14.863 -2.123 5.404 1.00 92.44 126 ALA A C 1
ATOM 990 O O . ALA A 1 126 ? -13.804 -2.564 5.844 1.00 92.44 126 ALA A O 1
ATOM 991 N N . ARG A 1 127 ? -15.117 -2.050 4.094 1.00 94.38 127 ARG A N 1
ATOM 992 C CA . ARG A 1 127 ? -14.146 -2.382 3.044 1.00 94.38 127 ARG A CA 1
ATOM 993 C C . ARG A 1 127 ? -14.261 -1.374 1.911 1.00 94.38 127 ARG A C 1
ATOM 995 O O . ARG A 1 127 ? -15.339 -1.204 1.342 1.00 94.38 127 ARG A O 1
ATOM 1002 N N . PHE A 1 128 ? -13.142 -0.763 1.557 1.00 95.06 128 PHE A N 1
ATOM 1003 C CA . PHE A 1 128 ? -13.013 0.204 0.476 1.00 95.06 128 PHE A CA 1
ATOM 1004 C C . PHE A 1 128 ? -11.944 -0.277 -0.503 1.00 95.06 128 PHE A C 1
ATOM 1006 O O . PHE A 1 128 ? -10.972 -0.902 -0.096 1.00 95.06 128 PHE A O 1
ATOM 1013 N N . ALA A 1 129 ? -12.141 -0.029 -1.793 1.00 93.94 129 ALA A N 1
ATOM 1014 C CA . ALA A 1 129 ? -11.200 -0.412 -2.841 1.00 93.94 129 ALA A CA 1
ATOM 1015 C C . ALA A 1 129 ? -11.021 0.741 -3.829 1.00 93.94 129 ALA A C 1
ATOM 1017 O O . ALA A 1 129 ? -11.947 1.539 -4.009 1.00 93.94 129 ALA A O 1
ATOM 1018 N N . GLY A 1 130 ? -9.852 0.797 -4.463 1.00 91.12 130 GLY A N 1
ATOM 1019 C CA . GLY A 1 130 ? -9.486 1.829 -5.430 1.00 91.12 130 GLY A CA 1
ATOM 1020 C C . GLY A 1 130 ? -8.698 3.000 -4.823 1.00 91.12 130 GLY A C 1
ATOM 1021 O O . GLY A 1 130 ? -8.411 3.002 -3.624 1.00 91.12 130 GLY A O 1
ATOM 1022 N N . PRO A 1 131 ? -8.352 4.005 -5.646 1.00 88.94 131 PRO A N 1
ATOM 1023 C CA . PRO A 1 131 ? -7.454 5.100 -5.264 1.00 88.94 131 PRO A CA 1
ATOM 1024 C C . PRO A 1 131 ? -8.028 6.022 -4.179 1.00 88.94 131 PRO A C 1
ATOM 1026 O O . PRO A 1 131 ? -7.281 6.691 -3.489 1.00 88.94 131 PRO A O 1
ATOM 1029 N N . GLU A 1 132 ? -9.346 6.033 -3.971 1.00 91.44 132 GLU A N 1
ATOM 1030 C CA . GLU A 1 132 ? -9.995 6.823 -2.911 1.00 91.44 132 GLU A CA 1
ATOM 1031 C C . GLU A 1 132 ? -10.192 6.011 -1.615 1.00 91.44 132 GLU A C 1
ATOM 1033 O O . GLU A 1 132 ? -10.820 6.480 -0.666 1.00 91.44 132 GLU A O 1
ATOM 1038 N N . ALA A 1 133 ? -9.733 4.753 -1.552 1.00 92.69 133 ALA A N 1
ATOM 1039 C CA . ALA A 1 133 ? -10.021 3.891 -0.405 1.00 92.69 133 ALA A CA 1
ATOM 1040 C C . ALA A 1 133 ? -9.417 4.420 0.904 1.00 92.69 133 ALA A C 1
ATOM 1042 O O . ALA A 1 133 ? -10.026 4.232 1.959 1.00 92.69 133 ALA A O 1
ATOM 1043 N N . TYR A 1 134 ? -8.255 5.080 0.832 1.00 92.56 134 TYR A N 1
ATOM 1044 C CA . TYR A 1 134 ? -7.564 5.626 1.999 1.00 92.56 134 TYR A CA 1
ATOM 1045 C C . TYR A 1 134 ? -8.291 6.827 2.596 1.00 92.56 134 TYR A C 1
ATOM 1047 O O . TYR A 1 134 ? -8.621 6.818 3.783 1.00 92.56 134 TYR A O 1
ATOM 1055 N N . GLU A 1 135 ? -8.669 7.793 1.763 1.00 91.12 135 GLU A N 1
ATOM 1056 C CA . GLU A 1 135 ? -9.511 8.909 2.189 1.00 91.12 135 GLU A CA 1
ATOM 1057 C C . GLU A 1 135 ? -10.841 8.405 2.781 1.00 91.12 135 GLU A C 1
ATOM 1059 O O . GLU A 1 135 ? -11.242 8.789 3.882 1.00 91.12 135 GLU A O 1
ATOM 1064 N N . ARG A 1 136 ? -11.508 7.467 2.096 1.00 92.81 136 ARG A N 1
ATOM 1065 C CA . ARG A 1 136 ? -12.822 6.959 2.518 1.00 92.81 136 ARG A CA 1
ATOM 1066 C C . ARG A 1 136 ? -12.795 6.216 3.849 1.00 92.81 136 ARG A C 1
ATOM 1068 O O . ARG A 1 136 ? -13.736 6.373 4.628 1.00 92.81 136 ARG A O 1
ATOM 1075 N N . ILE A 1 137 ? -11.767 5.405 4.117 1.00 91.44 137 ILE A N 1
ATOM 1076 C CA . ILE A 1 137 ? -11.647 4.731 5.417 1.00 91.44 137 ILE A CA 1
ATOM 1077 C C . ILE A 1 137 ? -11.330 5.739 6.527 1.00 91.44 137 ILE A C 1
ATOM 1079 O O . ILE A 1 137 ? -11.860 5.593 7.625 1.00 91.44 137 ILE A O 1
ATOM 1083 N N . GLY A 1 138 ? -10.541 6.780 6.232 1.00 89.12 138 GLY A N 1
ATOM 1084 C CA . GLY A 1 138 ? -10.263 7.879 7.157 1.00 89.12 138 GLY A CA 1
ATOM 1085 C C . GLY A 1 138 ? -11.538 8.608 7.575 1.00 89.12 138 GLY A C 1
ATOM 1086 O O . GLY A 1 138 ? -11.838 8.674 8.765 1.00 89.12 138 GLY A O 1
ATOM 1087 N N . ILE A 1 139 ? -12.346 9.037 6.599 1.00 91.12 139 ILE A N 1
ATOM 1088 C CA . ILE A 1 139 ? -13.649 9.678 6.846 1.00 91.12 139 ILE A CA 1
ATOM 1089 C C . ILE A 1 139 ? -14.564 8.750 7.650 1.00 91.12 139 ILE A C 1
ATOM 1091 O O . ILE A 1 139 ? -15.185 9.173 8.621 1.00 91.12 139 ILE A O 1
ATOM 1095 N N . TYR A 1 140 ? -14.638 7.470 7.273 1.00 91.38 140 TYR A N 1
ATOM 1096 C CA . TYR A 1 140 ? -15.490 6.508 7.970 1.00 91.38 140 TYR A CA 1
ATOM 1097 C C . TYR A 1 140 ? -15.110 6.360 9.447 1.00 91.38 140 TYR A C 1
ATOM 1099 O O . TYR A 1 140 ? -15.997 6.301 10.297 1.00 91.38 140 TYR A O 1
ATOM 1107 N N . ILE A 1 141 ? -13.808 6.307 9.740 1.00 88.75 141 ILE A N 1
ATOM 1108 C CA . ILE A 1 141 ? -13.282 6.254 11.104 1.00 88.75 141 ILE A CA 1
ATOM 1109 C C . ILE A 1 141 ? -13.687 7.515 11.873 1.00 88.75 141 ILE A C 1
ATOM 1111 O O . ILE A 1 141 ? -14.267 7.382 12.941 1.00 88.75 141 ILE A O 1
ATOM 1115 N N . GLU A 1 142 ? -13.444 8.709 11.328 1.00 87.62 142 GLU A N 1
ATOM 1116 C CA . GLU A 1 142 ? -13.751 9.971 12.019 1.00 87.62 142 GLU A CA 1
ATOM 1117 C C . GLU A 1 142 ? -15.253 10.204 12.248 1.00 87.62 142 GLU A C 1
ATOM 1119 O O . GLU A 1 142 ? -15.638 10.844 13.225 1.00 87.62 142 GLU A O 1
ATOM 1124 N N . GLU A 1 143 ? -16.118 9.710 11.358 1.00 88.94 143 GLU A N 1
ATOM 1125 C CA . GLU A 1 143 ? -17.571 9.857 11.509 1.00 88.94 143 GLU A CA 1
ATOM 1126 C C . GLU A 1 143 ? -18.213 8.773 12.388 1.00 88.94 143 GLU A C 1
ATOM 1128 O O . GLU A 1 143 ? -19.295 8.998 12.940 1.00 88.94 143 GLU A O 1
ATOM 1133 N N . SER A 1 144 ? -17.591 7.593 12.498 1.00 80.44 144 SER A N 1
ATOM 1134 C CA . SER A 1 144 ? -18.207 6.415 13.132 1.00 80.44 144 SER A CA 1
ATOM 1135 C C . SER A 1 144 ? -17.605 6.023 14.483 1.00 80.44 144 SER A C 1
ATOM 1137 O O . SER A 1 144 ? -18.244 5.243 15.195 1.00 80.44 144 SER A O 1
ATOM 1139 N N . LEU A 1 145 ? -16.409 6.515 14.828 1.00 74.12 145 LEU A N 1
ATOM 1140 C CA . LEU A 1 145 ? -15.657 6.180 16.047 1.00 74.12 145 LEU A CA 1
ATOM 1141 C C . LEU A 1 145 ? -15.259 7.448 16.812 1.00 74.12 145 LEU A C 1
ATOM 1143 O O . LEU A 1 145 ? -15.415 7.436 18.056 1.00 74.12 145 LEU A O 1
#

Nearest PDB structures (foldseek):
  5fxt-assembly1_A  TM=3.516E-01  e=9.628E+00  Helicobacter pylori 26695

Foldseek 3Di:
DDDDDPDDDDDDPDQAQDVVNLLVVLVVLCVVCVVPLLSSLVVLVVDDLSSSVNQLLDQSAFQLSVLCNFQVDDADPQLNVQRRVGGSNCLCVWTFSDDDDLWTWTWHADPNKIKIFIDSVPDTPDIDIGNCRVVVVVVCSVVPD

Sequence (145 aa):
MHPPVAARSYSEESGMVDYTELAELADTLFEASDDDDELLAEMLDTLDAETLNALISSDLLNAYQVFYYFFRETPDDLARERLQLHAASDLARGIIIKEVDIYEAVFLVEKGEPVLILTDGDTTLARFAGPEAYERIGIYIEESL

Solvent-accessible surface area (backbone atoms only — not comparable to full-atom values): 8340 Å² total; per-residue (Å²): 138,81,80,81,84,79,82,76,88,82,88,81,97,74,92,70,87,50,70,66,58,52,49,55,47,49,54,50,44,44,65,74,23,72,81,35,66,67,52,37,31,55,54,53,69,73,45,54,70,69,60,42,44,51,44,52,56,26,76,84,37,34,30,36,58,53,46,32,50,58,51,75,55,84,68,58,69,71,25,40,55,49,24,60,76,33,37,14,38,49,23,71,77,43,41,73,45,46,78,54,95,78,33,34,35,29,40,28,46,56,96,83,36,48,32,32,35,34,25,58,86,83,50,80,78,45,77,34,63,46,58,59,16,65,62,53,52,51,53,49,46,72,76,74,109

Organism: NCBI:txid394967

Mean predicted aligned error: 8.16 Å

pLDDT: mean 85.74, std 14.09, range [44.19, 95.69]